Protein AF-A0A820PT17-F1 (afdb_monomer_lite)

Organism: NCBI:txid392032

Radius of gyration: 17.31 Å; chains: 1; bounding box: 41×38×52 Å

Structure (mmCIF, N/CA/C/O backbone):
data_AF-A0A820PT17-F1
#
_entry.id   AF-A0A820PT17-F1
#
loop_
_atom_site.group_PDB
_atom_site.id
_atom_site.type_symbol
_atom_site.label_atom_id
_atom_site.label_alt_id
_atom_site.label_comp_id
_atom_site.label_asym_id
_atom_site.label_entity_id
_atom_site.label_seq_id
_atom_site.pdbx_PDB_ins_code
_atom_site.Cartn_x
_atom_site.Cartn_y
_atom_site.Cartn_z
_atom_site.occupancy
_atom_site.B_iso_or_equiv
_atom_site.auth_seq_id
_atom_site.auth_comp_id
_atom_site.auth_asym_id
_atom_site.auth_atom_id
_atom_site.pdbx_PDB_model_num
ATOM 1 N N . MET A 1 1 ? 16.481 19.678 32.423 1.00 37.72 1 MET A N 1
ATOM 2 C CA . MET A 1 1 ? 15.316 19.058 33.077 1.00 37.72 1 MET A CA 1
ATOM 3 C C . MET A 1 1 ? 14.087 19.344 32.231 1.00 37.72 1 MET A C 1
ATOM 5 O O . MET A 1 1 ? 13.427 20.359 32.396 1.00 37.72 1 MET A O 1
ATOM 9 N N . ASP A 1 2 ? 13.953 18.492 31.218 1.00 35.81 2 ASP A N 1
ATOM 10 C CA . ASP A 1 2 ? 12.734 17.939 30.623 1.00 35.81 2 ASP A CA 1
ATOM 11 C C . ASP A 1 2 ? 11.574 18.852 30.208 1.00 35.81 2 ASP A C 1
ATOM 13 O O . ASP A 1 2 ? 10.687 19.189 30.984 1.00 35.81 2 ASP A O 1
ATOM 17 N N . PHE A 1 3 ? 11.495 19.078 28.893 1.00 35.12 3 PHE A N 1
ATOM 18 C CA . PHE A 1 3 ? 10.240 19.302 28.177 1.00 35.12 3 PHE A CA 1
ATOM 19 C C . PHE A 1 3 ? 10.014 18.141 27.198 1.00 35.12 3 PHE A C 1
ATOM 21 O O . PHE A 1 3 ? 10.222 18.264 25.992 1.00 35.12 3 PHE A O 1
ATOM 28 N N . LEU A 1 4 ? 9.581 16.988 27.713 1.00 36.91 4 LEU A N 1
ATOM 29 C CA . LEU A 1 4 ? 8.979 15.938 26.890 1.00 36.91 4 LEU A CA 1
ATOM 30 C C . LEU A 1 4 ? 7.472 16.207 26.789 1.00 36.91 4 LEU A C 1
ATOM 32 O O . LEU A 1 4 ? 6.691 15.800 27.645 1.00 36.91 4 LEU A O 1
ATOM 36 N N . ARG A 1 5 ? 7.046 16.910 25.732 1.00 42.34 5 ARG A N 1
ATOM 37 C CA . ARG A 1 5 ? 5.632 16.947 25.325 1.00 42.34 5 ARG A CA 1
ATOM 38 C C . ARG A 1 5 ? 5.305 15.649 24.594 1.00 42.34 5 ARG A C 1
ATOM 40 O O . ARG A 1 5 ? 5.542 15.513 23.397 1.00 42.34 5 ARG A O 1
ATOM 47 N N . ILE A 1 6 ? 4.772 14.693 25.342 1.00 37.38 6 ILE A N 1
ATOM 48 C CA . ILE A 1 6 ? 4.128 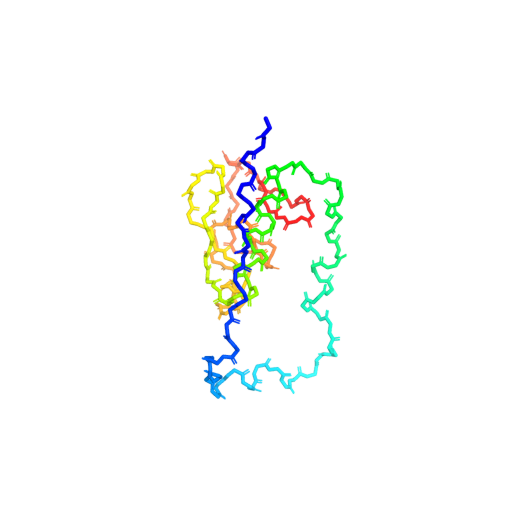13.494 24.811 1.00 37.38 6 ILE A CA 1
ATOM 49 C C . ILE A 1 6 ? 2.868 13.953 24.062 1.00 37.38 6 ILE A C 1
ATOM 51 O O . ILE A 1 6 ? 1.918 14.436 24.674 1.00 37.38 6 ILE A O 1
ATOM 55 N N . PHE A 1 7 ? 2.864 13.835 22.732 1.00 32.72 7 PHE A N 1
ATOM 56 C CA . PHE A 1 7 ? 1.648 13.959 21.928 1.00 32.72 7 PHE A CA 1
ATOM 57 C C . PHE A 1 7 ? 0.772 12.737 22.203 1.00 32.72 7 PHE A C 1
ATOM 59 O O . PHE A 1 7 ? 0.987 11.660 21.646 1.00 32.72 7 PHE A O 1
ATOM 66 N N . THR A 1 8 ? -0.205 12.890 23.090 1.00 35.12 8 THR A N 1
ATOM 67 C CA . THR A 1 8 ? -1.264 11.903 23.263 1.00 35.12 8 THR A CA 1
ATOM 68 C C . THR A 1 8 ? -2.158 11.932 22.024 1.00 35.12 8 THR A C 1
ATOM 70 O O . THR A 1 8 ? -2.768 12.944 21.678 1.00 35.12 8 THR A O 1
ATOM 73 N N . ILE A 1 9 ? -2.197 10.809 21.309 1.00 40.00 9 ILE A N 1
ATOM 74 C CA . ILE A 1 9 ? -3.165 10.564 20.242 1.00 40.00 9 ILE A CA 1
ATOM 75 C C . ILE A 1 9 ? -4.537 10.516 20.918 1.00 40.00 9 ILE A C 1
ATOM 77 O O . ILE A 1 9 ? -4.777 9.653 21.762 1.00 40.00 9 ILE A O 1
ATOM 81 N N . LYS A 1 10 ? -5.418 11.465 20.589 1.00 33.84 10 LYS A N 1
ATOM 82 C CA . LYS A 1 10 ? -6.805 11.427 21.057 1.00 33.84 10 LYS A CA 1
ATOM 83 C C . LYS A 1 10 ? -7.512 10.206 20.446 1.00 33.84 10 LYS A C 1
ATOM 85 O O . LYS A 1 10 ? -7.320 9.959 19.251 1.00 33.84 10 LYS A O 1
ATOM 90 N N . PRO A 1 11 ? -8.304 9.449 21.225 1.00 34.78 11 PRO A N 1
ATOM 91 C CA . PRO A 1 11 ? -9.187 8.435 20.666 1.00 34.78 11 PRO A CA 1
ATOM 92 C C . PRO A 1 11 ? -10.180 9.120 19.719 1.00 34.78 11 PRO A C 1
ATOM 94 O O . PRO A 1 11 ? -10.692 10.192 20.025 1.00 34.78 11 PRO A O 1
ATOM 97 N N . ILE A 1 12 ? -10.372 8.537 18.539 1.00 40.28 12 ILE A N 1
ATOM 98 C CA . ILE A 1 12 ? -11.361 8.993 17.561 1.00 40.28 12 ILE A CA 1
ATOM 99 C C . ILE A 1 12 ? -12.712 8.446 18.026 1.00 40.28 12 ILE A C 1
ATOM 101 O O . ILE A 1 12 ? -12.842 7.237 18.229 1.00 40.28 12 ILE A O 1
ATOM 105 N N . ASP A 1 13 ? -13.663 9.351 18.237 1.00 30.77 13 ASP A N 1
ATOM 106 C CA . ASP A 1 13 ? -15.007 9.061 18.728 1.00 30.77 13 ASP A CA 1
ATOM 107 C C . ASP A 1 13 ? -15.766 8.114 17.783 1.00 30.77 13 ASP A C 1
ATOM 109 O O . ASP A 1 13 ? -15.640 8.172 16.559 1.00 30.77 13 ASP A O 1
ATOM 113 N N . ALA A 1 14 ? -16.523 7.197 18.383 1.00 37.38 14 ALA A N 1
ATOM 114 C CA . ALA A 1 14 ? -17.114 6.014 17.763 1.00 37.38 14 ALA A CA 1
ATOM 115 C C . ALA A 1 14 ? -18.442 6.267 17.021 1.00 37.38 14 ALA A C 1
ATOM 117 O O . ALA A 1 14 ? -19.255 5.352 16.925 1.00 37.38 14 ALA A O 1
ATOM 118 N N . ASP A 1 15 ? -18.649 7.462 16.466 1.00 38.62 15 ASP A N 1
ATOM 119 C CA . ASP A 1 15 ? -19.912 7.851 15.830 1.00 38.62 15 ASP A CA 1
ATOM 120 C C . ASP A 1 15 ? -19.681 8.403 14.415 1.00 38.62 15 ASP A C 1
ATOM 122 O O . ASP A 1 15 ? -19.751 9.604 14.180 1.00 38.62 15 ASP A O 1
ATOM 126 N N . ASP A 1 16 ? -19.424 7.518 13.445 1.00 37.81 16 ASP A N 1
ATOM 127 C CA . ASP A 1 16 ? -19.708 7.823 12.033 1.00 37.81 16 ASP A CA 1
ATOM 128 C C . ASP A 1 16 ? -20.223 6.572 11.296 1.00 37.81 16 ASP A C 1
ATOM 130 O O . ASP A 1 16 ? -19.535 5.830 10.595 1.00 37.81 16 ASP A O 1
ATOM 134 N N . MET A 1 17 ? -21.476 6.285 11.639 1.00 35.56 17 MET A N 1
ATOM 135 C CA . MET A 1 17 ? -22.557 5.690 10.861 1.00 35.56 17 MET A CA 1
ATOM 136 C C . MET A 1 17 ? -22.188 4.841 9.631 1.00 35.56 17 MET A C 1
ATOM 138 O O . MET A 1 17 ? -22.001 5.299 8.505 1.00 35.56 17 MET A O 1
ATOM 142 N N . ALA A 1 18 ? -22.249 3.534 9.875 1.00 45.28 18 ALA A N 1
ATOM 143 C CA . ALA A 1 18 ? -22.480 2.476 8.908 1.00 45.28 18 ALA A CA 1
ATOM 144 C C . ALA A 1 18 ? -23.447 2.880 7.773 1.00 45.28 18 ALA A C 1
ATOM 146 O O . ALA A 1 18 ? -24.666 2.907 7.950 1.00 45.28 18 ALA A O 1
ATOM 147 N N . SER A 1 19 ? -22.910 3.074 6.565 1.00 41.22 19 SER A N 1
ATOM 148 C CA . SER A 1 19 ? -23.701 2.912 5.346 1.00 41.22 19 SER A CA 1
ATOM 149 C C . SER A 1 19 ? -24.069 1.433 5.214 1.00 41.22 19 SER A C 1
ATOM 151 O O . SER A 1 19 ? -23.213 0.546 5.091 1.00 41.22 19 SER A O 1
ATOM 153 N N . GLN A 1 20 ? -25.373 1.183 5.267 1.00 44.53 20 GLN A N 1
ATOM 154 C CA . GLN A 1 20 ? -26.042 -0.118 5.315 1.00 44.53 20 GLN A CA 1
ATOM 155 C C . GLN A 1 20 ? -25.747 -1.033 4.105 1.00 44.53 20 GLN A C 1
ATOM 157 O O . GLN A 1 20 ? -26.182 -2.181 4.084 1.00 44.53 20 GLN A O 1
ATOM 162 N N . GLN A 1 21 ? -24.946 -0.593 3.130 1.00 42.12 21 GLN A N 1
ATOM 163 C CA . GLN A 1 21 ? -24.473 -1.422 2.014 1.00 42.12 21 GLN A CA 1
ATOM 164 C C . GLN A 1 21 ? -23.252 -2.294 2.336 1.00 42.12 21 GLN A C 1
ATOM 166 O O . GLN A 1 21 ? -22.984 -3.257 1.623 1.00 42.12 21 GLN A O 1
ATOM 171 N N . THR A 1 22 ? -22.536 -2.035 3.431 1.00 42.00 22 THR A N 1
ATOM 172 C CA . THR A 1 22 ? -21.367 -2.851 3.823 1.00 42.00 22 THR A CA 1
ATOM 173 C C . THR A 1 22 ? -21.737 -4.174 4.506 1.00 42.00 22 THR A C 1
ATOM 175 O O . THR A 1 22 ? -20.903 -5.073 4.605 1.00 42.00 22 THR A O 1
ATOM 178 N N . GLN A 1 23 ? -22.996 -4.348 4.928 1.00 41.12 23 GLN A N 1
ATOM 179 C CA . GLN A 1 23 ? -23.431 -5.542 5.665 1.00 41.12 23 GLN A CA 1
ATOM 180 C C . GLN A 1 23 ? -23.708 -6.775 4.787 1.00 41.12 23 GLN A C 1
ATOM 182 O O . GLN A 1 23 ? -23.797 -7.880 5.326 1.00 41.12 23 GLN A O 1
ATOM 187 N N . SER A 1 24 ? -23.803 -6.641 3.457 1.00 35.09 24 SER A N 1
ATOM 188 C CA . SER A 1 24 ? -23.916 -7.810 2.565 1.00 35.09 24 SER A CA 1
ATOM 189 C C . SER A 1 24 ? -22.560 -8.461 2.266 1.00 35.09 24 SER A C 1
ATOM 191 O O . SER A 1 24 ? -22.490 -9.672 2.083 1.00 35.09 24 SER A O 1
ATOM 193 N N . TYR A 1 25 ? -21.465 -7.696 2.319 1.00 36.75 25 TYR A N 1
ATOM 194 C CA . TYR A 1 25 ? -20.112 -8.168 1.998 1.00 36.75 25 TYR A CA 1
ATOM 195 C C . TYR A 1 25 ? -19.475 -9.073 3.069 1.00 36.75 25 TYR A C 1
ATOM 197 O O . TYR A 1 25 ? -18.417 -9.653 2.835 1.00 36.75 25 TYR A O 1
ATOM 205 N N . LEU A 1 26 ? -20.110 -9.226 4.235 1.00 49.16 26 LEU A N 1
ATOM 206 C CA . LEU A 1 26 ? -19.597 -10.020 5.359 1.00 49.16 26 LEU A CA 1
ATOM 207 C C . LEU A 1 26 ? -20.347 -11.345 5.591 1.00 49.16 26 LEU A C 1
ATOM 209 O O . LEU A 1 26 ? -20.035 -12.047 6.551 1.00 49.16 26 LEU A O 1
ATOM 213 N N . LYS A 1 27 ? -21.345 -11.699 4.766 1.00 34.22 27 LYS A N 1
ATOM 214 C CA . LYS A 1 27 ? -22.308 -12.773 5.101 1.00 34.22 27 LYS A CA 1
ATOM 215 C C . LYS A 1 27 ? -22.252 -14.062 4.275 1.00 34.22 27 LYS A C 1
ATOM 217 O O . LYS A 1 27 ? -23.074 -14.939 4.513 1.00 34.22 27 LYS A O 1
ATOM 222 N N . THR A 1 28 ? -21.276 -14.264 3.397 1.00 39.12 28 THR A N 1
ATOM 223 C CA . THR A 1 28 ? -21.102 -15.555 2.696 1.00 39.12 28 THR A CA 1
ATOM 224 C C . THR A 1 28 ? -19.811 -16.250 3.117 1.00 39.12 28 THR A C 1
ATOM 226 O O . THR A 1 28 ? -18.754 -16.091 2.520 1.00 39.12 28 THR A O 1
ATOM 229 N N . SER A 1 29 ? -19.943 -16.989 4.223 1.00 47.62 29 SER A N 1
ATOM 230 C CA . SER A 1 29 ? -19.245 -18.237 4.561 1.00 47.62 29 SER A CA 1
ATOM 231 C C . SER A 1 29 ? -17.771 -18.374 4.161 1.00 47.62 29 SER A C 1
ATOM 233 O O . SER A 1 29 ? -17.429 -19.227 3.349 1.00 47.62 29 SER A O 1
ATOM 235 N N . LEU A 1 30 ? -16.893 -17.643 4.844 1.00 36.88 30 LEU A N 1
ATOM 236 C CA . LEU A 1 30 ? -15.643 -18.199 5.367 1.00 36.88 30 LEU A CA 1
ATOM 237 C C . LEU A 1 30 ? -15.451 -17.624 6.773 1.00 36.88 30 LEU A C 1
ATOM 239 O O . LEU A 1 30 ? -15.599 -16.424 6.997 1.00 36.88 30 LEU A O 1
ATOM 243 N N . SER A 1 31 ? -15.217 -18.514 7.732 1.00 43.03 31 SER A N 1
ATOM 244 C CA . SER A 1 31 ? -15.113 -18.243 9.164 1.00 43.03 31 SER A CA 1
ATOM 245 C C . SER A 1 31 ? 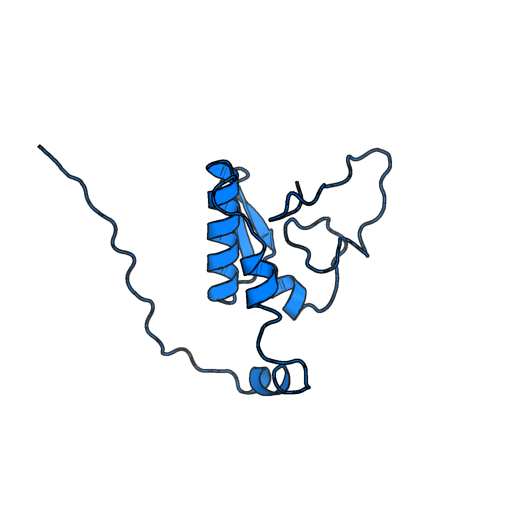-14.261 -17.012 9.487 1.00 43.03 31 SER A C 1
ATOM 247 O O . SER A 1 31 ? -13.224 -16.775 8.874 1.00 43.03 31 SER A O 1
ATOM 249 N N . ARG A 1 32 ? -14.688 -16.266 10.502 1.00 44.66 32 ARG A N 1
ATOM 250 C CA . ARG A 1 32 ? -14.016 -15.121 11.129 1.00 44.66 32 ARG A CA 1
ATOM 251 C C . ARG A 1 32 ? -12.501 -15.354 11.342 1.00 44.66 32 ARG A C 1
ATOM 253 O O . ARG A 1 32 ? -12.141 -15.808 12.417 1.00 44.66 32 ARG A O 1
ATOM 260 N N . SER A 1 33 ? -11.639 -15.042 10.356 1.00 46.72 33 SER A N 1
ATOM 261 C CA . SER A 1 33 ? -10.195 -14.731 10.543 1.00 46.72 33 SER A CA 1
ATOM 262 C C . SER A 1 33 ? -9.355 -14.417 9.279 1.00 46.72 33 SER A C 1
ATOM 264 O O . SER A 1 33 ? -8.151 -14.232 9.418 1.00 46.72 33 SER A O 1
ATOM 266 N N . THR A 1 34 ? -9.883 -14.274 8.056 1.00 48.81 34 THR A N 1
ATOM 267 C CA . THR A 1 34 ? -9.011 -14.012 6.877 1.00 48.81 34 THR A CA 1
ATOM 268 C C . THR A 1 34 ? -8.372 -12.614 6.843 1.00 48.81 34 THR A C 1
ATOM 270 O O . THR A 1 34 ? -7.302 -12.448 6.264 1.00 48.81 34 THR A O 1
ATOM 273 N N . TRP A 1 35 ? -8.955 -11.620 7.524 1.00 44.22 35 TRP A N 1
ATOM 274 C CA . TRP A 1 35 ? -8.354 -10.284 7.676 1.00 44.22 35 TRP A CA 1
ATOM 275 C C . TRP A 1 35 ? -7.175 -10.276 8.658 1.00 44.22 35 TRP A C 1
ATOM 277 O O . TRP A 1 35 ? -6.092 -9.796 8.334 1.00 44.22 35 TRP A O 1
ATOM 287 N N . GLN A 1 36 ? -7.377 -10.836 9.853 1.00 46.28 36 GLN A N 1
ATOM 288 C CA . GLN A 1 36 ? -6.366 -10.861 10.915 1.00 46.28 36 GLN A CA 1
ATOM 289 C C . GLN A 1 36 ? -5.233 -11.846 10.611 1.00 46.28 36 GLN A C 1
ATOM 291 O O . GLN A 1 36 ? -4.090 -11.552 10.943 1.00 46.28 36 GLN A O 1
ATOM 296 N N . ALA A 1 37 ? -5.515 -12.959 9.924 1.00 49.72 37 ALA A N 1
ATOM 297 C CA . ALA A 1 37 ? -4.508 -13.969 9.600 1.00 49.72 37 ALA A CA 1
ATOM 298 C C . ALA A 1 37 ? -3.385 -13.443 8.685 1.00 49.72 37 ALA A C 1
ATOM 300 O O . ALA A 1 37 ? -2.246 -13.885 8.788 1.00 49.72 37 ALA A O 1
ATOM 301 N N . TRP A 1 38 ? -3.668 -12.482 7.796 1.00 53.34 38 TRP A N 1
ATOM 302 C CA . TRP A 1 38 ? -2.639 -11.895 6.925 1.00 53.34 38 TRP A CA 1
ATOM 303 C C . TRP A 1 38 ? -1.828 -10.783 7.606 1.00 53.34 38 TRP A C 1
ATOM 305 O O . TRP A 1 38 ? -0.692 -10.547 7.206 1.00 53.34 38 TRP A O 1
ATOM 315 N N . GLU A 1 39 ? -2.373 -10.111 8.626 1.00 54.81 39 GLU A N 1
ATOM 316 C CA . GLU A 1 39 ? -1.605 -9.191 9.487 1.00 54.81 39 GLU A CA 1
ATOM 317 C C . GLU A 1 39 ? -0.827 -9.938 10.586 1.00 54.81 39 GLU A C 1
ATOM 319 O O . GLU A 1 39 ? 0.179 -9.438 11.086 1.00 54.81 39 GLU A O 1
ATOM 324 N N . SER A 1 40 ? -1.252 -11.148 10.962 1.00 53.12 40 SER A N 1
ATOM 325 C CA . SER A 1 40 ? -0.593 -11.938 12.008 1.00 53.12 40 SER A CA 1
ATOM 326 C C . SER A 1 40 ? 0.665 -12.670 11.535 1.00 53.12 40 SER A C 1
ATOM 328 O O . SER A 1 40 ? 1.441 -13.120 12.369 1.00 53.12 40 SER A O 1
ATOM 330 N N . ILE A 1 41 ? 0.877 -12.804 10.219 1.00 56.69 41 ILE A N 1
ATOM 331 C CA . ILE A 1 41 ? 2.091 -13.424 9.651 1.00 56.69 41 ILE A CA 1
ATOM 332 C C . ILE A 1 41 ? 3.270 -12.436 9.637 1.00 56.69 41 ILE A C 1
ATOM 334 O O . ILE A 1 41 ? 4.426 -12.857 9.594 1.00 56.69 41 ILE A O 1
ATOM 338 N N . THR A 1 42 ? 3.015 -11.123 9.707 1.00 55.97 42 THR A N 1
ATOM 339 C CA . THR A 1 42 ? 4.091 -10.127 9.755 1.00 55.97 42 THR A CA 1
ATOM 340 C C . THR A 1 42 ? 4.916 -10.286 11.031 1.00 55.97 42 THR A C 1
ATOM 342 O O . THR A 1 42 ? 4.472 -9.957 12.129 1.00 55.97 42 THR A O 1
ATOM 345 N N . VAL A 1 43 ? 6.161 -10.738 10.883 1.00 61.38 43 VAL A N 1
ATOM 346 C CA . VAL A 1 43 ? 7.184 -10.726 11.937 1.00 61.38 43 VAL A CA 1
ATOM 347 C C . VAL A 1 43 ? 7.698 -9.295 12.132 1.00 61.38 43 VAL A C 1
ATOM 349 O O . VAL A 1 43 ? 8.798 -8.923 11.738 1.00 61.38 43 VAL A O 1
ATOM 352 N N . ILE A 1 44 ? 6.857 -8.463 12.750 1.00 61.72 44 ILE A N 1
ATOM 353 C CA . ILE A 1 44 ? 7.123 -7.056 13.100 1.00 61.72 44 ILE A CA 1
ATOM 354 C C . ILE A 1 44 ? 8.487 -6.836 13.803 1.00 61.72 44 ILE A C 1
ATOM 356 O O . ILE A 1 44 ? 9.126 -5.827 13.499 1.00 61.72 44 ILE A O 1
ATOM 360 N N . PRO A 1 45 ? 8.993 -7.734 14.681 1.00 57.34 45 PRO A N 1
ATOM 361 C CA . PRO A 1 45 ? 10.240 -7.489 15.413 1.00 57.34 45 PRO A CA 1
ATOM 362 C C . PRO A 1 45 ? 11.517 -7.407 14.560 1.00 57.34 45 PRO A C 1
ATOM 364 O O . PRO A 1 45 ? 12.517 -6.892 15.050 1.00 57.34 45 PRO A O 1
ATOM 367 N N . CYS A 1 46 ? 11.520 -7.901 13.314 1.00 64.3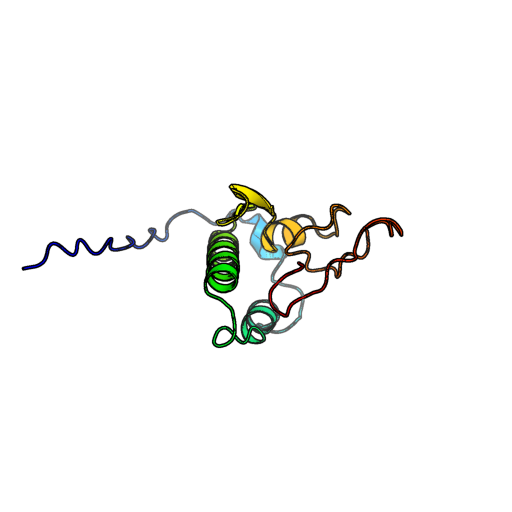1 46 CYS A N 1
ATOM 368 C CA . CYS A 1 46 ? 12.727 -7.954 12.474 1.00 64.31 46 CYS A CA 1
ATOM 369 C C . CYS A 1 46 ? 12.751 -6.932 11.324 1.00 64.31 46 CYS A C 1
ATOM 371 O O . CYS A 1 46 ? 13.612 -7.007 10.445 1.00 64.31 46 CYS A O 1
ATOM 373 N N . LEU A 1 47 ? 11.818 -5.977 11.294 1.00 71.19 47 LEU A N 1
ATOM 374 C CA . LEU A 1 47 ? 11.807 -4.922 10.281 1.00 71.19 47 LEU A CA 1
ATOM 375 C C . LEU A 1 47 ? 12.725 -3.758 10.681 1.00 71.19 47 LEU A C 1
ATOM 377 O O . LEU A 1 47 ? 12.788 -3.363 11.842 1.00 71.19 47 LEU A O 1
ATOM 381 N N . THR A 1 48 ? 13.408 -3.160 9.699 1.00 83.94 48 THR A N 1
ATOM 382 C CA . THR A 1 48 ? 14.115 -1.888 9.911 1.00 83.94 48 THR A CA 1
ATOM 383 C C . THR A 1 48 ? 13.118 -0.792 10.292 1.00 83.94 48 THR A C 1
ATOM 385 O O . THR A 1 48 ? 11.928 -0.876 9.969 1.00 83.94 48 THR A O 1
ATOM 388 N N . LYS A 1 49 ? 13.598 0.270 10.949 1.00 85.25 49 LYS A N 1
ATOM 389 C CA . LYS A 1 49 ? 12.752 1.383 11.407 1.00 85.25 49 LYS A CA 1
ATOM 390 C C . LYS A 1 49 ? 11.865 1.951 10.289 1.00 85.25 49 LYS A C 1
ATOM 392 O O . LYS A 1 49 ? 10.667 2.129 10.493 1.00 85.25 49 LYS A O 1
ATOM 397 N N . ASP A 1 50 ? 12.424 2.147 9.098 1.00 85.69 50 ASP A N 1
ATOM 398 C CA . ASP A 1 50 ? 11.689 2.697 7.953 1.00 85.69 50 ASP A CA 1
ATOM 399 C C . ASP A 1 50 ? 10.594 1.743 7.462 1.00 85.69 50 ASP A C 1
ATOM 401 O O . ASP A 1 50 ? 9.456 2.153 7.207 1.00 85.69 50 ASP A O 1
ATOM 405 N N . ARG A 1 51 ? 10.903 0.440 7.399 1.00 87.25 51 ARG A N 1
ATOM 406 C CA . ARG A 1 51 ? 9.927 -0.586 7.014 1.00 87.25 51 ARG A CA 1
ATOM 407 C C . ARG A 1 51 ? 8.783 -0.671 8.021 1.00 87.25 51 ARG A C 1
ATOM 409 O O . ARG A 1 51 ? 7.626 -0.790 7.612 1.00 87.25 51 ARG A O 1
ATOM 416 N N . LEU A 1 52 ? 9.092 -0.537 9.311 1.00 87.56 52 LEU A N 1
ATOM 417 C CA . LEU A 1 52 ? 8.101 -0.502 10.382 1.00 87.56 52 LEU A CA 1
ATOM 418 C C . LEU A 1 52 ? 7.171 0.713 10.262 1.00 87.56 52 LEU A C 1
ATOM 420 O O . LEU A 1 52 ? 5.961 0.573 10.453 1.00 87.56 52 LEU A O 1
ATOM 424 N N . SER A 1 53 ? 7.696 1.890 9.908 1.00 91.50 53 SER A N 1
ATOM 425 C CA . SER A 1 53 ? 6.874 3.086 9.684 1.00 91.50 53 SER A CA 1
ATOM 426 C C . SER A 1 53 ? 5.913 2.906 8.509 1.00 91.50 53 SER A C 1
ATOM 428 O O . SER A 1 53 ? 4.730 3.223 8.637 1.00 91.50 53 SER A O 1
ATOM 430 N N . ILE A 1 54 ? 6.385 2.343 7.393 1.00 92.50 54 ILE A N 1
ATOM 431 C CA . ILE A 1 54 ? 5.542 2.027 6.229 1.00 92.50 54 ILE A CA 1
ATOM 432 C C . ILE A 1 54 ? 4.417 1.062 6.616 1.00 92.50 54 ILE A C 1
ATOM 434 O O . ILE A 1 54 ? 3.253 1.320 6.303 1.00 92.50 54 ILE A O 1
ATOM 438 N N . TYR A 1 55 ? 4.756 -0.023 7.318 1.00 89.69 55 TYR A N 1
ATOM 439 C CA . TYR A 1 55 ? 3.781 -1.000 7.800 1.00 89.69 55 TYR A CA 1
ATOM 440 C C . TYR A 1 55 ? 2.742 -0.357 8.729 1.00 89.69 55 TYR A C 1
ATOM 442 O O . TYR A 1 55 ? 1.540 -0.517 8.525 1.00 89.69 55 TYR A O 1
ATOM 450 N N . SER A 1 56 ? 3.195 0.423 9.710 1.00 91.06 56 SER A N 1
ATOM 451 C CA . SER A 1 56 ? 2.327 1.054 10.710 1.00 91.06 56 SER A CA 1
ATOM 452 C C . SER A 1 56 ? 1.345 2.042 10.077 1.00 91.06 56 SER A C 1
ATOM 454 O O . SER A 1 56 ? 0.151 1.995 10.372 1.00 91.06 56 SER A O 1
ATOM 456 N N . LEU A 1 57 ? 1.821 2.889 9.157 1.00 95.31 57 LEU A N 1
ATOM 457 C CA . LEU A 1 57 ? 0.981 3.855 8.442 1.00 95.31 57 LEU A CA 1
ATOM 458 C C . LEU A 1 57 ? -0.032 3.166 7.526 1.00 95.31 57 LEU A C 1
ATOM 460 O O . LEU A 1 57 ? -1.204 3.542 7.509 1.00 95.31 57 LEU A O 1
ATOM 464 N N . HIS A 1 58 ? 0.397 2.129 6.802 1.00 94.19 58 HIS A N 1
ATOM 465 C CA . HIS A 1 58 ? -0.507 1.304 6.006 1.00 94.19 58 HIS A CA 1
ATOM 466 C C . HIS A 1 58 ? -1.611 0.695 6.873 1.00 94.19 58 HIS A C 1
ATOM 468 O O . HIS A 1 58 ? -2.792 0.783 6.526 1.00 94.19 58 HIS A O 1
ATOM 474 N N . ARG A 1 59 ? -1.224 0.068 7.989 1.00 91.50 59 ARG A N 1
ATOM 475 C CA . ARG A 1 59 ? -2.149 -0.619 8.889 1.00 91.50 59 ARG A CA 1
ATOM 476 C C . ARG A 1 59 ? -3.160 0.360 9.466 1.00 91.50 59 ARG A C 1
ATOM 478 O O . ARG A 1 59 ? -4.359 0.105 9.410 1.00 91.50 59 ARG A O 1
ATOM 485 N N . GLN A 1 60 ? -2.694 1.515 9.937 1.00 94.25 60 GLN A N 1
ATOM 486 C CA . GLN A 1 60 ? -3.569 2.577 10.424 1.00 94.25 60 GLN A CA 1
ATOM 487 C C . GLN A 1 60 ? -4.535 3.057 9.334 1.00 94.25 60 GLN A C 1
ATOM 489 O O . GLN A 1 60 ? -5.719 3.234 9.608 1.00 94.25 60 GLN A O 1
ATOM 494 N N . ALA A 1 61 ? -4.072 3.241 8.098 1.00 95.25 61 ALA A N 1
ATOM 495 C CA . ALA A 1 61 ? -4.943 3.651 7.003 1.00 95.25 61 ALA A CA 1
ATOM 496 C C . ALA A 1 61 ? -6.010 2.590 6.679 1.00 95.25 61 ALA A C 1
ATOM 498 O O . ALA A 1 61 ? -7.168 2.952 6.491 1.00 95.25 61 ALA A O 1
ATOM 499 N N . CYS A 1 62 ? -5.664 1.298 6.695 1.00 92.06 62 CYS A N 1
ATOM 500 C CA . CYS A 1 62 ? -6.634 0.213 6.507 1.00 92.06 62 CYS A CA 1
ATOM 501 C C . CYS A 1 62 ? -7.679 0.163 7.630 1.00 92.06 62 CYS A C 1
ATOM 503 O O . CYS A 1 62 ? -8.867 0.075 7.331 1.00 92.06 62 CYS A O 1
ATOM 505 N N . LEU A 1 63 ? -7.254 0.279 8.895 1.00 89.81 63 LEU A N 1
ATOM 506 C CA . LEU A 1 63 ? -8.158 0.302 10.056 1.00 89.81 63 LEU A CA 1
ATOM 507 C C . LEU A 1 63 ? -9.143 1.479 10.012 1.00 89.81 63 LEU A C 1
ATOM 509 O O . LEU A 1 63 ? -10.267 1.356 10.477 1.00 89.81 63 LEU A O 1
ATOM 513 N N . ASN A 1 64 ? -8.729 2.604 9.427 1.00 93.31 64 ASN A N 1
ATOM 514 C CA . ASN A 1 64 ? -9.572 3.786 9.241 1.00 93.31 64 ASN A CA 1
ATOM 515 C C . ASN A 1 64 ? -10.290 3.810 7.881 1.00 93.31 64 ASN A C 1
ATOM 517 O O . ASN A 1 64 ? -10.755 4.870 7.464 1.00 93.31 64 ASN A O 1
ATOM 521 N N . HIS A 1 65 ? -10.319 2.692 7.145 1.00 93.88 65 HIS A N 1
ATOM 522 C CA . HIS A 1 65 ? -10.952 2.588 5.823 1.00 93.88 65 HIS A CA 1
ATOM 523 C C . HIS A 1 65 ? -10.473 3.643 4.808 1.00 93.88 65 HIS A C 1
ATOM 525 O O . HIS A 1 65 ? -11.198 4.037 3.893 1.00 93.88 65 HIS A O 1
ATOM 531 N N . ARG A 1 66 ? -9.231 4.116 4.949 1.00 96.06 66 ARG A N 1
ATOM 532 C CA . ARG A 1 66 ? -8.628 5.087 4.035 1.00 96.06 66 ARG A CA 1
ATOM 533 C C . ARG A 1 66 ? -8.036 4.373 2.830 1.00 96.06 66 ARG A C 1
ATOM 535 O O . ARG A 1 66 ? -7.341 3.361 2.955 1.00 96.06 66 ARG A O 1
ATOM 542 N N . SER A 1 67 ? -8.246 4.948 1.650 1.00 96.44 67 SER A N 1
ATOM 543 C CA . SER A 1 67 ? -7.731 4.376 0.402 1.00 96.44 67 SER A CA 1
ATOM 544 C C . SER A 1 67 ? -6.223 4.565 0.214 1.00 96.44 67 SER A C 1
ATOM 546 O O . SER A 1 67 ? -5.594 3.819 -0.535 1.00 96.44 67 SER A O 1
ATOM 548 N N . PHE A 1 68 ? -5.637 5.552 0.896 1.00 97.19 68 PHE A N 1
ATOM 549 C CA . PHE A 1 68 ? -4.238 5.937 0.741 1.00 97.19 68 PHE A CA 1
ATOM 550 C C . PHE A 1 68 ? -3.593 6.299 2.082 1.00 97.19 68 PHE A C 1
ATOM 552 O O . PHE A 1 68 ? -4.272 6.729 3.017 1.00 97.19 68 PHE A O 1
ATOM 559 N N . TYR A 1 69 ? -2.267 6.193 2.134 1.00 96.44 69 TYR A N 1
ATOM 560 C CA . TYR A 1 69 ? -1.415 6.843 3.132 1.00 96.44 69 TYR A CA 1
ATOM 561 C C . TYR A 1 69 ? -0.223 7.510 2.434 1.00 96.44 69 TYR A C 1
ATOM 563 O O . TYR A 1 69 ? 0.112 7.161 1.300 1.00 96.44 69 TYR A O 1
ATOM 571 N N . THR A 1 70 ? 0.417 8.466 3.105 1.00 97.00 70 THR A N 1
ATOM 572 C CA . THR A 1 70 ? 1.641 9.101 2.602 1.00 97.00 70 THR A CA 1
ATOM 573 C C . THR A 1 70 ? 2.853 8.308 3.056 1.00 97.00 70 THR A C 1
ATOM 575 O O . THR A 1 70 ? 3.056 8.088 4.250 1.00 97.00 70 THR A O 1
ATOM 578 N N . ASP A 1 71 ? 3.672 7.890 2.101 1.00 93.94 71 ASP A N 1
ATOM 579 C CA . ASP A 1 71 ? 4.896 7.158 2.373 1.00 93.94 71 ASP A CA 1
ATOM 580 C C . ASP A 1 71 ? 5.929 8.033 3.112 1.00 93.94 71 ASP A C 1
ATOM 582 O O . ASP A 1 71 ? 6.222 9.147 2.665 1.00 93.94 71 ASP A O 1
ATOM 586 N N . PRO A 1 72 ? 6.512 7.565 4.230 1.00 93.44 72 PRO A N 1
ATOM 587 C CA . PRO A 1 72 ? 7.401 8.391 5.042 1.00 93.44 72 PRO A CA 1
ATOM 588 C C . PRO A 1 72 ? 8.733 8.700 4.346 1.00 93.44 72 PRO A C 1
ATOM 590 O O . PRO A 1 72 ? 9.304 9.759 4.617 1.00 93.44 72 PRO A O 1
ATOM 593 N N . THR A 1 73 ? 9.197 7.833 3.445 1.00 91.25 73 THR A N 1
ATOM 594 C CA . THR A 1 73 ? 10.494 7.945 2.763 1.00 91.25 73 THR A CA 1
ATOM 595 C C . THR A 1 73 ? 10.359 8.715 1.451 1.00 91.25 73 THR A C 1
ATOM 597 O O . THR A 1 73 ? 11.056 9.697 1.227 1.00 91.25 73 THR A O 1
ATOM 600 N N . THR A 1 74 ? 9.425 8.301 0.595 1.00 91.69 74 THR A N 1
ATOM 601 C CA . THR A 1 74 ? 9.235 8.839 -0.765 1.00 91.69 74 THR A CA 1
ATOM 602 C C . THR A 1 74 ? 8.266 10.018 -0.829 1.00 91.69 74 THR A C 1
ATOM 604 O O . THR A 1 74 ? 8.231 10.712 -1.838 1.00 91.69 74 THR A O 1
ATOM 607 N N . LYS A 1 75 ? 7.462 10.244 0.222 1.00 94.81 75 LYS A N 1
ATOM 608 C CA . LYS A 1 75 ? 6.392 11.264 0.291 1.00 94.81 75 LYS A CA 1
ATOM 609 C C . LYS A 1 75 ? 5.265 11.101 -0.734 1.00 94.81 75 LYS A C 1
ATOM 611 O O . LYS A 1 75 ? 4.403 11.968 -0.843 1.00 94.81 75 LYS A O 1
ATOM 616 N N . LEU A 1 76 ? 5.225 9.976 -1.444 1.00 94.12 76 LEU A N 1
ATOM 617 C CA . LEU A 1 76 ? 4.173 9.659 -2.403 1.00 94.12 76 LEU A CA 1
ATOM 618 C C . LEU A 1 76 ? 2.929 9.099 -1.706 1.00 94.12 76 LEU A C 1
ATOM 620 O O . LEU A 1 76 ? 3.018 8.479 -0.643 1.00 94.12 76 LEU A O 1
ATOM 624 N N . GLN A 1 77 ? 1.767 9.268 -2.337 1.00 96.00 77 GLN A N 1
ATOM 625 C CA . GLN A 1 77 ? 0.550 8.578 -1.917 1.00 96.00 77 GLN A CA 1
ATOM 626 C C . GLN A 1 77 ? 0.593 7.114 -2.352 1.00 96.00 77 GLN A C 1
ATOM 628 O O . GLN A 1 77 ? 0.799 6.797 -3.525 1.00 96.00 77 GLN A O 1
ATOM 633 N N . VAL A 1 78 ? 0.366 6.212 -1.402 1.00 96.12 78 VAL A N 1
ATOM 634 C CA . VAL A 1 78 ? 0.390 4.767 -1.630 1.00 96.12 78 VAL A CA 1
ATOM 635 C C . VAL A 1 78 ? -0.988 4.185 -1.356 1.00 96.12 78 VAL A C 1
ATOM 637 O O . VAL A 1 78 ? -1.550 4.388 -0.281 1.00 96.12 78 VAL A O 1
ATOM 640 N N . LEU A 1 79 ? -1.509 3.428 -2.327 1.00 95.69 79 LEU A N 1
ATOM 641 C CA . LEU A 1 79 ? -2.753 2.671 -2.190 1.00 95.69 79 LEU A CA 1
ATOM 642 C C . LEU A 1 79 ? -2.660 1.654 -1.054 1.00 95.69 79 LEU A C 1
ATOM 644 O O . LEU A 1 79 ? -1.704 0.874 -0.958 1.00 95.69 79 LEU A O 1
ATOM 648 N N . THR A 1 80 ? -3.688 1.645 -0.215 1.00 95.38 80 THR A N 1
ATOM 649 C CA . THR A 1 80 ? -3.848 0.654 0.844 1.00 95.38 80 THR A CA 1
ATOM 650 C C . THR A 1 80 ? -4.376 -0.660 0.284 1.00 95.38 80 THR A C 1
ATOM 652 O O . THR A 1 80 ? -4.933 -0.736 -0.816 1.00 95.38 80 THR A O 1
ATOM 655 N N . ARG A 1 81 ? -4.232 -1.729 1.070 1.00 92.38 81 ARG A N 1
ATOM 656 C CA . ARG A 1 81 ? -4.845 -3.016 0.735 1.00 92.38 81 ARG A CA 1
ATOM 657 C C . ARG A 1 81 ? -6.365 -2.899 0.746 1.00 92.38 81 ARG A C 1
ATOM 659 O O . ARG A 1 81 ? -7.009 -3.444 -0.142 1.00 92.38 81 ARG A O 1
ATOM 666 N N . TYR A 1 82 ? -6.912 -2.146 1.701 1.00 92.50 82 TYR A N 1
ATOM 667 C CA . TYR A 1 82 ? -8.335 -1.830 1.761 1.00 92.50 82 TYR A CA 1
ATOM 668 C C . TYR A 1 82 ? -8.853 -1.293 0.418 1.00 92.50 82 TYR A C 1
ATOM 670 O O . TYR A 1 82 ? -9.810 -1.840 -0.121 1.00 92.50 82 TYR A O 1
ATOM 678 N N . ALA A 1 83 ? -8.166 -0.318 -0.189 1.00 94.75 83 ALA A N 1
ATOM 679 C CA . ALA A 1 83 ? -8.554 0.217 -1.496 1.00 94.75 83 ALA A CA 1
ATOM 680 C C . ALA A 1 83 ? -8.554 -0.839 -2.612 1.00 94.75 83 ALA A C 1
ATOM 682 O O . ALA A 1 83 ? -9.438 -0.84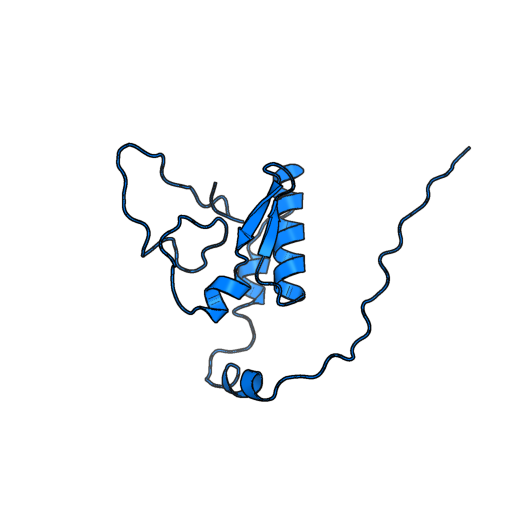9 -3.466 1.00 94.75 83 ALA A O 1
ATOM 683 N N . HIS A 1 84 ? -7.562 -1.733 -2.620 1.00 91.50 84 HIS A N 1
ATOM 684 C CA . HIS A 1 84 ? -7.510 -2.825 -3.592 1.00 91.50 84 HIS A CA 1
ATOM 685 C C . HIS A 1 84 ? -8.643 -3.829 -3.401 1.00 91.50 84 HIS A C 1
ATOM 687 O O . HIS A 1 84 ? -9.207 -4.281 -4.392 1.00 91.50 84 HIS A O 1
ATOM 693 N N . LEU A 1 85 ? -8.988 -4.149 -2.155 1.00 91.31 85 LEU A N 1
ATOM 694 C CA . LEU A 1 85 ? -10.094 -5.052 -1.847 1.00 91.31 85 LEU A CA 1
ATOM 695 C C . LEU A 1 85 ? -11.441 -4.436 -2.232 1.00 91.31 85 LEU A C 1
ATOM 697 O O . LEU A 1 85 ? -12.247 -5.119 -2.850 1.00 91.31 85 LEU A O 1
ATOM 701 N N . GLN A 1 86 ? -11.644 -3.141 -1.963 1.00 92.12 86 GLN A N 1
ATOM 702 C CA . GLN A 1 86 ? -12.823 -2.397 -2.431 1.00 92.12 86 GLN A CA 1
ATOM 703 C C . GLN A 1 86 ? -12.926 -2.384 -3.963 1.00 92.12 86 GLN A C 1
ATOM 705 O O . GLN A 1 86 ? -14.011 -2.505 -4.518 1.00 92.12 86 GLN A O 1
ATOM 710 N N . ARG A 1 87 ? -11.788 -2.275 -4.661 1.00 93.56 87 ARG A N 1
ATOM 711 C CA . ARG A 1 87 ? -11.721 -2.381 -6.126 1.00 93.56 87 ARG A CA 1
ATOM 712 C C . ARG A 1 87 ? -12.019 -3.800 -6.631 1.00 93.56 87 ARG A C 1
ATOM 714 O O . ARG A 1 87 ? -12.507 -3.950 -7.745 1.00 93.56 87 ARG A O 1
ATOM 721 N N . GLY A 1 88 ? -11.661 -4.828 -5.865 1.00 94.12 88 GLY A N 1
ATOM 722 C CA . GLY A 1 88 ? -11.875 -6.233 -6.216 1.00 94.12 88 GLY A CA 1
ATOM 723 C C . GLY A 1 88 ? -10.868 -6.827 -7.210 1.00 94.12 88 GLY A C 1
ATOM 724 O O . GLY A 1 88 ? -10.979 -8.004 -7.537 1.00 94.12 88 GLY A O 1
ATOM 725 N N . ASN A 1 89 ? -9.879 -6.063 -7.698 1.00 93.38 89 ASN A N 1
ATOM 726 C CA . ASN A 1 89 ? -8.874 -6.566 -8.643 1.00 93.38 89 ASN A CA 1
ATOM 727 C C . ASN A 1 89 ? -7.499 -5.870 -8.544 1.00 93.38 89 ASN A C 1
ATOM 729 O O . ASN A 1 89 ? -7.318 -4.819 -7.912 1.00 93.38 89 ASN A O 1
ATOM 733 N N . CYS A 1 90 ? -6.492 -6.481 -9.180 1.00 94.62 90 CYS A N 1
ATOM 734 C CA . CYS A 1 90 ? -5.179 -5.869 -9.372 1.00 94.62 90 CYS A CA 1
ATOM 735 C C . CYS A 1 90 ? -5.270 -4.755 -10.427 1.00 94.62 90 CYS A C 1
ATOM 737 O O . CYS A 1 90 ? -5.744 -4.988 -11.534 1.00 94.62 90 CYS A O 1
ATOM 739 N N . CYS A 1 91 ? -4.770 -3.557 -10.115 1.00 95.00 91 CYS A N 1
ATOM 740 C CA . CYS A 1 91 ? -4.825 -2.412 -11.031 1.00 95.00 91 CYS A CA 1
ATOM 741 C C . CYS A 1 91 ? -3.660 -2.333 -12.037 1.00 95.00 91 CYS A C 1
ATOM 743 O O . CYS A 1 91 ? -3.576 -1.349 -12.757 1.00 95.00 91 CYS A O 1
ATOM 745 N N . GLY A 1 92 ? -2.722 -3.289 -12.030 1.00 94.50 92 GLY A N 1
ATOM 746 C CA . GLY A 1 92 ? -1.571 -3.322 -12.949 1.00 94.50 92 GLY A CA 1
ATOM 747 C C . GLY A 1 92 ? -0.419 -2.352 -12.642 1.00 94.50 92 GLY A C 1
ATOM 748 O O . GLY A 1 92 ? 0.658 -2.476 -13.211 1.00 94.50 92 GLY A O 1
ATOM 749 N N . ASN A 1 93 ? -0.562 -1.457 -11.660 1.00 93.25 93 ASN A N 1
ATOM 750 C CA . ASN A 1 93 ? 0.412 -0.381 -11.399 1.00 93.25 93 ASN A CA 1
ATOM 751 C C . ASN A 1 93 ? 1.531 -0.727 -10.395 1.00 93.25 93 ASN A C 1
ATOM 753 O O . ASN A 1 93 ? 2.087 0.166 -9.755 1.00 93.25 93 ASN A O 1
ATOM 757 N N . ARG A 1 94 ? 1.852 -2.012 -10.180 1.00 93.00 94 ARG A N 1
ATOM 758 C CA . ARG A 1 94 ? 2.927 -2.449 -9.250 1.00 93.00 94 ARG A CA 1
ATOM 759 C C . ARG A 1 94 ? 2.810 -1.851 -7.837 1.00 93.00 94 ARG A C 1
ATOM 761 O O . ARG A 1 94 ? 3.813 -1.491 -7.206 1.00 93.00 94 ARG A O 1
ATOM 768 N N . CYS A 1 95 ? 1.579 -1.717 -7.338 1.00 94.19 95 CYS A N 1
ATOM 769 C CA . CYS A 1 95 ? 1.296 -1.103 -6.043 1.00 94.19 95 CYS A CA 1
ATOM 770 C C . CYS A 1 95 ? 1.951 -1.879 -4.895 1.00 94.19 95 CYS A C 1
ATOM 772 O O . CYS A 1 95 ? 1.968 -3.111 -4.883 1.00 94.19 95 CYS A O 1
ATOM 774 N N . ARG A 1 96 ? 2.454 -1.139 -3.903 1.00 93.88 96 ARG A N 1
ATOM 775 C CA . ARG A 1 96 ? 3.224 -1.679 -2.776 1.00 93.88 96 ARG A CA 1
ATOM 776 C C . ARG A 1 96 ? 2.462 -2.725 -1.954 1.00 93.88 96 ARG A C 1
ATOM 778 O O . ARG A 1 96 ? 3.074 -3.662 -1.463 1.00 93.88 96 ARG A O 1
ATOM 785 N N . HIS A 1 97 ? 1.139 -2.599 -1.852 1.00 93.75 97 HIS A N 1
ATOM 786 C CA . HIS A 1 97 ? 0.300 -3.438 -0.987 1.00 93.75 97 HIS A CA 1
ATOM 787 C C . HIS A 1 97 ? -0.757 -4.243 -1.743 1.00 93.75 97 HIS A C 1
ATOM 789 O O . HIS A 1 97 ? -1.853 -4.473 -1.231 1.00 93.75 97 HIS A O 1
ATOM 795 N N . CYS A 1 98 ? -0.457 -4.649 -2.978 1.00 93.62 98 CYS A N 1
ATOM 796 C CA . CYS A 1 98 ? -1.397 -5.421 -3.782 1.00 93.62 98 CYS A CA 1
ATOM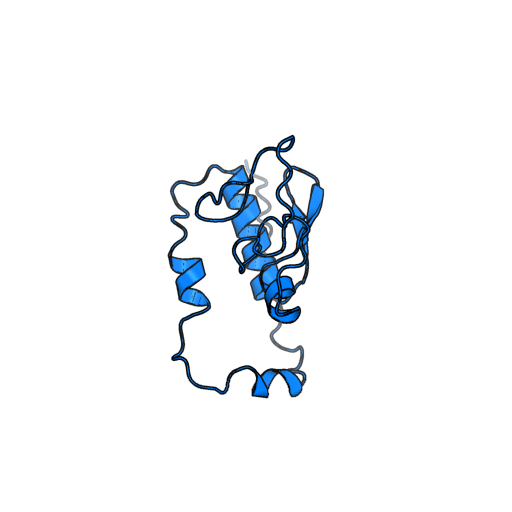 797 C C . CYS A 1 98 ? -1.671 -6.798 -3.139 1.00 93.62 98 CYS A C 1
ATOM 799 O O . CYS A 1 98 ? -0.742 -7.600 -3.034 1.00 93.62 98 CYS A O 1
ATOM 801 N N . PRO A 1 99 ? -2.921 -7.116 -2.747 1.00 92.06 99 PRO A N 1
ATOM 802 C CA . PRO A 1 99 ? -3.254 -8.423 -2.174 1.00 92.06 99 PRO A CA 1
ATOM 803 C C . PRO A 1 99 ? -3.312 -9.539 -3.228 1.00 92.06 99 PRO A C 1
ATOM 805 O O . PRO A 1 99 ? -3.296 -10.712 -2.885 1.00 92.06 99 PRO A O 1
ATOM 808 N N . TYR A 1 100 ? -3.355 -9.177 -4.511 1.00 90.25 100 TYR A N 1
ATOM 809 C CA . TYR A 1 100 ? -3.540 -10.096 -5.633 1.00 90.25 100 TYR A CA 1
ATOM 810 C C . TYR A 1 100 ? -2.224 -10.513 -6.294 1.00 90.25 100 TYR A C 1
ATOM 812 O O . TYR A 1 100 ? -2.214 -10.794 -7.483 1.00 90.25 100 TYR A O 1
ATOM 820 N N . GLY A 1 101 ? -1.088 -10.457 -5.597 1.00 90.00 101 GLY A N 1
ATOM 821 C CA . GLY A 1 101 ? 0.157 -11.009 -6.148 1.00 90.00 101 GLY A CA 1
ATOM 822 C C . GLY A 1 101 ? 0.674 -10.346 -7.433 1.00 90.00 101 GLY A C 1
ATOM 823 O O . GLY A 1 101 ? 1.377 -10.996 -8.192 1.00 90.00 101 GLY A O 1
ATOM 824 N N . HIS A 1 102 ? 0.287 -9.093 -7.721 1.00 92.94 102 HIS A N 1
ATOM 825 C CA . HIS A 1 102 ? 0.619 -8.404 -8.983 1.00 92.94 102 HIS A CA 1
ATOM 826 C C . HIS A 1 102 ? 0.158 -9.140 -10.262 1.00 92.94 102 HIS A C 1
ATOM 828 O O . HIS A 1 102 ? 0.733 -8.910 -11.318 1.00 92.94 102 HIS A O 1
ATOM 834 N N . ILE A 1 103 ? -0.919 -9.942 -10.210 1.00 93.56 103 ILE A N 1
ATOM 835 C CA . ILE A 1 103 ? -1.409 -10.740 -11.361 1.00 93.56 103 ILE A CA 1
ATOM 836 C C . ILE A 1 103 ? -1.645 -9.955 -12.665 1.00 93.56 103 ILE A C 1
ATOM 838 O O . ILE A 1 103 ? -1.505 -10.525 -13.737 1.00 93.56 103 ILE A O 1
ATOM 842 N N . ASN A 1 104 ? -1.978 -8.660 -12.582 1.00 95.12 104 ASN A N 1
ATOM 843 C CA . ASN A 1 104 ? -2.260 -7.812 -13.751 1.00 95.12 104 ASN A CA 1
ATOM 844 C C . ASN A 1 104 ? -1.108 -6.850 -14.082 1.00 95.12 104 ASN A C 1
ATOM 846 O O . ASN A 1 104 ? -1.301 -5.892 -14.825 1.00 95.12 104 ASN A O 1
ATOM 850 N N . VAL A 1 105 ? 0.062 -7.018 -13.464 1.00 93.81 105 VAL A N 1
ATOM 851 C CA . VAL A 1 105 ? 1.244 -6.211 -13.776 1.00 93.81 105 VAL A CA 1
ATOM 852 C C . VAL A 1 105 ? 1.924 -6.792 -15.008 1.00 93.81 105 VAL A C 1
ATOM 854 O O . VAL A 1 105 ? 2.320 -7.955 -15.007 1.00 93.81 105 VAL A O 1
ATOM 857 N N . GLU A 1 106 ? 2.131 -5.962 -16.026 1.00 92.44 106 GLU A N 1
ATOM 858 C CA . GLU A 1 106 ? 2.912 -6.350 -17.198 1.00 92.44 106 GLU A CA 1
ATOM 859 C C . GLU A 1 106 ? 4.373 -6.634 -16.829 1.00 92.44 106 GLU A C 1
ATOM 861 O O . GLU A 1 106 ? 5.027 -5.880 -16.098 1.00 92.44 106 GLU A O 1
ATOM 866 N N . ILE A 1 107 ? 4.904 -7.734 -17.361 1.00 88.56 107 ILE A N 1
ATOM 867 C CA . ILE A 1 107 ? 6.307 -8.095 -17.182 1.00 88.56 107 ILE A CA 1
ATOM 868 C C . ILE A 1 107 ? 7.145 -7.212 -18.104 1.00 88.56 107 ILE A C 1
ATOM 870 O O . ILE A 1 107 ? 7.148 -7.385 -19.319 1.00 88.56 107 ILE A O 1
ATOM 874 N N . ASN A 1 108 ? 7.903 -6.294 -17.511 1.00 88.69 108 ASN A N 1
ATOM 875 C CA . ASN A 1 108 ? 8.906 -5.512 -18.217 1.00 88.69 108 ASN A CA 1
ATOM 876 C C . ASN A 1 108 ? 10.302 -6.060 -17.893 1.00 88.69 108 ASN A C 1
ATOM 878 O O . ASN A 1 108 ? 10.771 -5.923 -1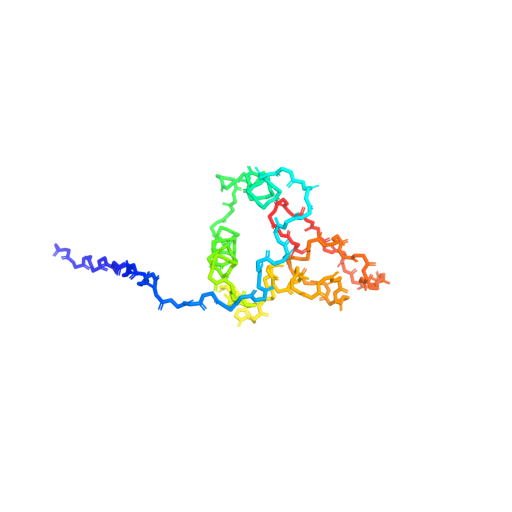6.765 1.00 88.69 108 ASN A O 1
ATOM 882 N N . LEU A 1 109 ? 10.967 -6.668 -18.882 1.00 87.88 109 LEU A N 1
ATOM 883 C CA . LEU A 1 109 ? 12.296 -7.275 -18.712 1.00 87.88 109 LEU A CA 1
ATOM 884 C C . LEU A 1 109 ? 13.401 -6.248 -18.407 1.00 87.88 109 LEU A C 1
ATOM 886 O O . LEU A 1 109 ? 14.432 -6.614 -17.852 1.00 87.88 109 LEU A O 1
ATOM 890 N N . ASN A 1 110 ? 13.168 -4.967 -18.708 1.00 91.00 110 ASN A N 1
ATOM 891 C CA . ASN A 1 110 ? 14.097 -3.867 -18.435 1.00 91.00 110 ASN A CA 1
ATOM 892 C C . ASN A 1 110 ? 13.861 -3.217 -17.061 1.00 91.00 110 ASN A C 1
ATOM 894 O O . ASN A 1 110 ? 14.524 -2.237 -16.722 1.00 91.00 110 ASN A O 1
ATOM 898 N N . GLN A 1 111 ? 12.909 -3.718 -16.265 1.00 84.31 111 GLN A N 1
ATOM 899 C CA . GLN A 1 111 ? 12.631 -3.215 -14.922 1.00 84.31 111 GLN A CA 1
ATOM 900 C C . GLN A 1 111 ? 12.774 -4.332 -13.882 1.00 84.31 111 GLN A C 1
ATOM 902 O O . GLN A 1 111 ? 12.301 -5.448 -14.100 1.00 84.31 111 GLN A O 1
ATOM 907 N N . PRO A 1 112 ? 13.361 -4.047 -12.705 1.00 84.94 112 PRO A N 1
ATOM 908 C CA . PRO A 1 112 ? 13.457 -5.045 -11.653 1.00 84.94 112 PRO A CA 1
ATOM 909 C C . PRO A 1 112 ? 12.057 -5.438 -11.171 1.00 84.94 112 PRO A C 1
ATOM 911 O O . PRO A 1 112 ? 11.197 -4.580 -10.924 1.00 84.94 112 PRO A O 1
ATOM 914 N N . ARG A 1 113 ? 11.828 -6.748 -11.022 1.00 85.31 113 ARG A N 1
ATOM 915 C CA . ARG A 1 113 ? 10.611 -7.271 -10.390 1.00 85.31 113 ARG A CA 1
ATOM 916 C C . ARG A 1 113 ? 10.596 -6.867 -8.923 1.00 85.31 113 ARG A C 1
ATOM 918 O O . ARG A 1 113 ? 11.623 -6.953 -8.257 1.00 85.31 113 ARG A O 1
ATOM 925 N N . LYS A 1 114 ? 9.424 -6.461 -8.430 1.00 89.19 114 LYS A N 1
ATOM 926 C CA . LYS A 1 114 ? 9.271 -6.182 -7.003 1.00 89.19 114 LYS A CA 1
ATOM 927 C C . LYS A 1 114 ? 9.213 -7.479 -6.214 1.00 89.19 114 LYS A C 1
ATOM 929 O O . LYS A 1 114 ? 8.524 -8.410 -6.633 1.00 89.19 114 LYS A O 1
ATOM 934 N N . ILE A 1 115 ? 9.890 -7.524 -5.075 1.00 87.62 115 ILE A N 1
ATOM 935 C CA . ILE A 1 115 ? 9.938 -8.711 -4.214 1.00 87.62 115 ILE A CA 1
ATOM 936 C C . ILE A 1 115 ? 9.084 -8.451 -2.976 1.00 87.62 115 ILE A C 1
ATOM 938 O O . ILE A 1 115 ? 9.158 -7.388 -2.361 1.00 87.62 115 ILE A O 1
ATOM 942 N N . PHE A 1 116 ? 8.243 -9.420 -2.615 1.00 86.38 116 PHE A N 1
ATOM 943 C CA . PHE A 1 116 ? 7.433 -9.334 -1.405 1.00 86.38 116 PHE A CA 1
ATOM 944 C C . PHE A 1 116 ? 8.297 -9.631 -0.174 1.00 86.38 116 PHE A C 1
ATOM 946 O O . PHE A 1 116 ? 8.748 -10.758 0.020 1.00 86.38 116 PHE A O 1
ATOM 953 N N . ASN A 1 117 ? 8.513 -8.630 0.677 1.00 82.88 117 ASN A N 1
ATOM 954 C CA . ASN A 1 117 ? 9.406 -8.713 1.838 1.00 82.88 117 ASN A CA 1
ATOM 955 C C . ASN A 1 117 ? 8.721 -9.263 3.107 1.00 82.88 117 ASN A C 1
ATOM 957 O O . ASN A 1 117 ? 9.156 -8.945 4.210 1.00 82.88 117 ASN A O 1
ATOM 961 N N . THR A 1 118 ? 7.636 -10.035 2.964 1.00 80.00 118 THR A N 1
ATOM 962 C CA . THR A 1 118 ? 6.685 -10.484 4.014 1.00 80.00 118 THR A CA 1
ATOM 963 C C . THR A 1 118 ? 5.707 -9.433 4.550 1.00 80.00 118 THR A C 1
ATOM 965 O O . THR A 1 118 ? 4.708 -9.803 5.163 1.00 80.00 118 THR A O 1
ATOM 968 N N . SER A 1 119 ? 5.923 -8.144 4.272 1.00 80.50 119 SER A N 1
ATOM 969 C CA . SER A 1 119 ? 4.998 -7.065 4.655 1.00 80.50 119 SER A CA 1
ATOM 970 C C . SER A 1 119 ? 4.424 -6.322 3.444 1.00 80.50 119 SER A C 1
ATOM 972 O O . SER A 1 119 ? 3.225 -6.044 3.398 1.00 80.50 119 SER A O 1
ATOM 974 N N . TYR A 1 120 ? 5.254 -6.043 2.436 1.00 89.25 120 TYR A N 1
ATOM 975 C CA . TYR A 1 120 ? 4.879 -5.363 1.200 1.00 89.25 120 TYR A CA 1
ATOM 976 C C . TYR A 1 120 ? 5.902 -5.592 0.075 1.00 89.25 120 TYR A C 1
ATOM 978 O O . TYR A 1 120 ? 6.924 -6.244 0.266 1.00 89.25 120 TYR A O 1
ATOM 986 N N . TYR A 1 121 ? 5.610 -5.069 -1.118 1.00 90.38 121 TYR A N 1
ATOM 987 C CA . TYR A 1 121 ? 6.483 -5.150 -2.292 1.00 90.38 121 TYR A CA 1
ATOM 988 C C . TYR A 1 121 ? 7.498 -3.999 -2.346 1.00 90.38 121 TYR A C 1
ATOM 990 O O . TYR A 1 121 ? 7.088 -2.831 -2.395 1.00 90.38 121 TYR A O 1
ATOM 998 N N . GLU A 1 122 ? 8.788 -4.335 -2.409 1.00 86.56 122 GLU A N 1
ATOM 999 C CA . GLU A 1 122 ? 9.912 -3.419 -2.690 1.00 86.56 122 GLU A CA 1
ATOM 1000 C C . GLU A 1 122 ? 10.353 -3.527 -4.150 1.00 86.56 122 GLU A C 1
ATOM 1002 O O . GLU A 1 122 ? 10.513 -4.671 -4.632 1.00 86.56 122 GLU A O 1
#

Secondary structure (DSSP, 8-state):
---------PPPPS-----TTTTSTT-SS--TTHHHHHHSS--GGGS-HHHHHHHHHHHHHHHTT-SEEE-TTT--EEE-HHHHHHHTS--SS--TT-TTTTTT----TTSPPP-B-SSSB-

Foldseek 3Di:
DDDPPDPDDDDDDPDDDDPPVVVVVPPPDDDPDPVPVLVVQDPLVPDDPLVNVQLVQLVVCVVVLHQWGQRPPPRDTAGHCSVLVVVVDQPQPQGFHDPHPSPNHDDDPPDDDWDQPSRTTD

pLDDT: mean 73.24, std 24.0, range [30.77, 97.19]

InterPro domains:
  IPR040807 Protein of unknown function DUF5522 [PF17653] (57-104)

Sequence (122 aa):
MDFLRIFTIKPIDADDMASQQTQSYLKTSLSRSTWQAWESITVIPCLTKDRLSIYSLHRQACLNHRSFYTDPTTKLQVLTRYAHLQRGNCCGNRCRHCPYGHINVEINLNQPRKIFNTSYYE